Protein AF-X1M7H5-F1 (afdb_monomer)

Foldseek 3Di:
DVCVVVQCCCCPVVVDDDDDDQFQPRPHDPVRVVPDDVVSRVVSVVVVVVVVVVPDPAAEAEDEAVSLVVQVVCVVPDDHPYYDYHHHCPPVVVVVCVVVVVVVVCVVPDD

Mean predicted aligned error: 6.52 Å

pLDDT: mean 90.28, std 13.78, range [31.73, 98.38]

Sequence (111 aa):
ADLKPMAEFLHNEGGFTVRVPLLSGFGTTPEELKDIPISAWMEDLEVEYNFLKQKVKKIVVGGHSMGAIFSLYLGATKNLDAIFAISAPIGIQRFLRRVLSNIKNLKGYFP

Organism: NCBI:txid412755

Nearest PDB structures (foldseek):
  4kea-assembly4_D  TM=9.184E-01  e=1.851E-03  Bacillus sp. H-257
  4ke6-assembly5_E  TM=9.365E-01  e=2.961E-03  Bacillus sp. H-257
  4kea-assembly5_E  TM=9.170E-01  e=2.589E-03  Bacillus sp. H-257
  5gm2-assembly3_O  TM=2.785E-01  e=3.390E+00  Streptomyces blastmyceticus
  5gm2-assembly2_L  TM=3.001E-01  e=5.798E+00  Streptomyces blastmyceticus

Secondary structure (DSSP, 8-state):
-TTHHHHHHHHHTT------PPPTTTTS-HHHHHT--HHHHHHHHHHHHHHHHHH-S--EEEEETHHHHHHHHHHHHS--SEEEEES--TTHHHHHHHHHHHHHTTTTS--

Solvent-accessible surface area (backbone atoms only — not comparable to full-atom values): 6710 Å² tota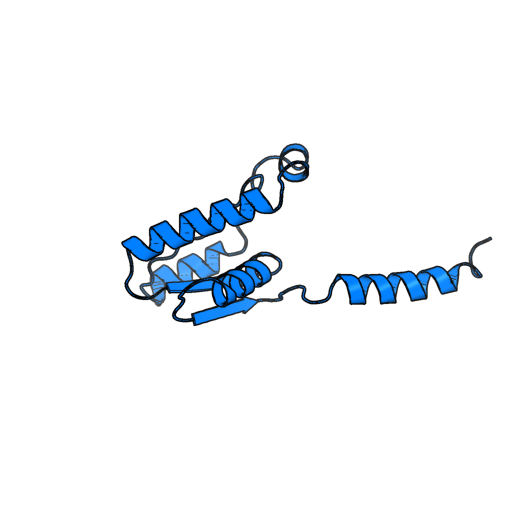l; per-residue (Å²): 116,93,60,48,68,60,46,51,46,40,31,72,78,64,70,44,91,73,85,82,84,79,46,75,42,59,94,69,48,73,73,59,32,69,73,52,55,70,67,55,44,54,48,50,52,49,54,52,51,57,54,46,63,76,75,46,96,70,48,72,40,60,28,55,33,71,43,9,49,51,21,53,50,45,60,76,74,47,97,56,76,47,70,46,64,40,74,48,74,75,62,51,68,60,53,50,50,52,53,52,52,58,53,61,70,48,70,85,76,66,138

Radius of gyration: 18.33 Å; Cα contacts (8 Å, |Δi|>4): 98; chains: 1; bounding box: 31×28×64 Å

Structure (mmCIF, N/CA/C/O backbone):
data_AF-X1M7H5-F1
#
_entry.id   AF-X1M7H5-F1
#
loop_
_atom_site.group_PDB
_atom_site.id
_atom_site.type_symbol
_atom_site.label_atom_id
_atom_site.label_alt_id
_atom_site.label_comp_id
_atom_site.label_asym_id
_atom_site.label_entity_id
_atom_site.label_seq_id
_atom_site.pdbx_PDB_ins_code
_atom_site.Cartn_x
_atom_site.Cartn_y
_atom_site.Cartn_z
_atom_site.occupancy
_atom_site.B_iso_or_eq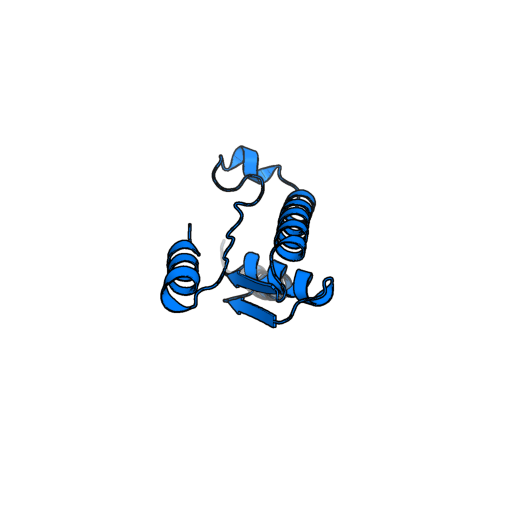uiv
_atom_site.auth_seq_id
_atom_site.auth_comp_id
_atom_site.auth_asym_id
_atom_site.auth_atom_id
_atom_site.pdbx_PDB_model_num
ATOM 1 N N . ALA A 1 1 ? 6.205 11.128 -3.620 1.00 63.78 1 ALA A N 1
ATOM 2 C CA . ALA A 1 1 ? 5.515 9.856 -3.913 1.00 63.78 1 ALA A CA 1
ATOM 3 C C . ALA A 1 1 ? 4.058 10.151 -4.251 1.00 63.78 1 ALA A C 1
ATOM 5 O O . ALA A 1 1 ? 3.496 11.045 -3.627 1.00 63.78 1 ALA A O 1
ATOM 6 N N . ASP A 1 2 ? 3.484 9.417 -5.206 1.00 84.31 2 ASP A N 1
ATOM 7 C CA . ASP A 1 2 ? 2.130 9.611 -5.765 1.00 84.31 2 ASP A CA 1
ATOM 8 C C . ASP A 1 2 ? 1.029 9.678 -4.687 1.00 84.31 2 ASP A C 1
ATOM 1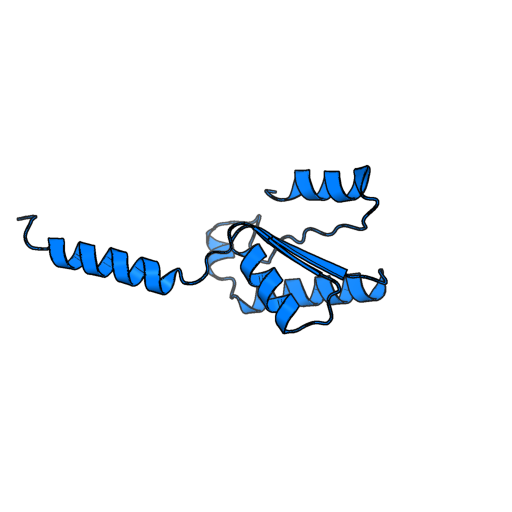0 O O . ASP A 1 2 ? 0.187 10.567 -4.682 1.00 84.31 2 ASP A O 1
ATOM 14 N N . LEU A 1 3 ? 1.113 8.814 -3.671 1.00 93.69 3 LEU A N 1
ATOM 15 C CA . LEU A 1 3 ? 0.095 8.714 -2.618 1.00 93.69 3 LEU A CA 1
ATOM 16 C C . LEU A 1 3 ? 0.321 9.652 -1.420 1.00 93.69 3 LEU A C 1
ATOM 18 O O . LEU A 1 3 ? -0.488 9.645 -0.494 1.00 93.69 3 LEU A O 1
ATOM 22 N N . LYS A 1 4 ? 1.399 10.452 -1.402 1.00 94.31 4 LYS A N 1
ATOM 23 C CA . LYS A 1 4 ? 1.745 11.295 -0.241 1.00 94.31 4 LYS A CA 1
ATOM 24 C C . LYS A 1 4 ? 0.625 12.288 0.127 1.00 94.31 4 LYS A C 1
ATOM 26 O O . LYS A 1 4 ? 0.238 12.279 1.292 1.00 94.31 4 LYS A O 1
ATOM 31 N N . PRO A 1 5 ? 0.044 13.062 -0.814 1.00 95.88 5 PRO A N 1
ATOM 32 C CA . PRO A 1 5 ? -1.023 14.006 -0.470 1.00 95.88 5 PRO A CA 1
ATOM 33 C C . PRO A 1 5 ? -2.262 13.317 0.116 1.00 95.88 5 PRO A C 1
ATOM 35 O O . PRO A 1 5 ? -2.847 13.796 1.081 1.00 95.88 5 PRO A O 1
ATOM 38 N N . MET A 1 6 ? -2.637 12.153 -0.426 1.00 95.44 6 MET A N 1
ATOM 39 C CA . MET A 1 6 ? -3.759 11.366 0.092 1.00 95.44 6 MET A CA 1
ATOM 40 C C . MET A 1 6 ? -3.466 10.831 1.499 1.00 95.44 6 MET A C 1
ATOM 42 O O . MET A 1 6 ? -4.339 10.864 2.361 1.00 95.44 6 MET A O 1
ATOM 46 N N . ALA A 1 7 ? -2.245 10.355 1.746 1.00 96.56 7 ALA A N 1
ATOM 47 C CA . ALA A 1 7 ? -1.842 9.856 3.055 1.00 96.56 7 ALA A CA 1
ATOM 48 C C . ALA A 1 7 ? -1.842 10.957 4.123 1.00 96.56 7 ALA A C 1
ATOM 50 O O . ALA A 1 7 ? -2.335 10.729 5.226 1.00 96.56 7 ALA A O 1
ATOM 51 N N . GLU A 1 8 ? -1.345 12.149 3.785 1.00 97.44 8 GLU A N 1
ATOM 52 C CA . GLU A 1 8 ? -1.378 13.320 4.667 1.00 97.44 8 GLU A CA 1
ATOM 53 C C . GLU A 1 8 ? -2.816 13.755 4.958 1.00 97.44 8 GLU A C 1
ATOM 55 O O . GLU A 1 8 ? -3.154 13.983 6.115 1.00 97.44 8 GLU A O 1
ATOM 60 N N . PHE A 1 9 ? -3.688 13.783 3.94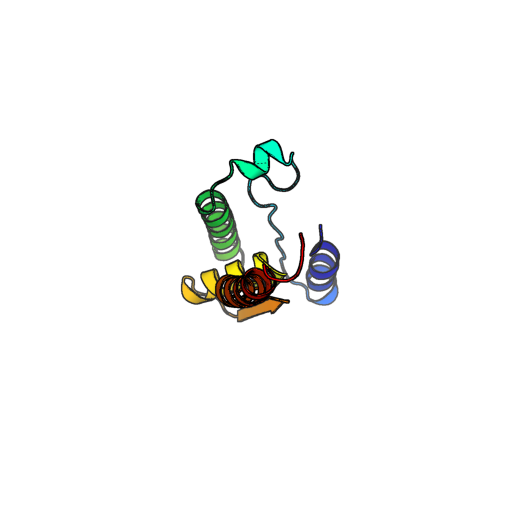6 1.00 97.56 9 PHE A N 1
ATOM 61 C CA . PHE A 1 9 ? -5.108 14.084 4.136 1.00 97.56 9 PHE A CA 1
ATOM 62 C C . PHE A 1 9 ? -5.798 13.071 5.063 1.00 97.56 9 PHE A C 1
ATOM 64 O O . PHE A 1 9 ? -6.463 13.458 6.021 1.00 97.56 9 PHE A O 1
ATOM 71 N N . LEU A 1 10 ? -5.610 11.768 4.826 1.00 96.94 10 LEU A N 1
ATOM 72 C CA . LEU A 1 10 ? -6.186 10.716 5.671 1.00 96.94 10 LEU A CA 1
ATOM 73 C C . LEU A 1 10 ? -5.672 10.800 7.114 1.00 96.94 10 LEU A C 1
ATOM 75 O O . LEU A 1 10 ? -6.431 10.573 8.054 1.00 96.94 10 LEU A O 1
ATOM 79 N N . HIS A 1 11 ? -4.399 11.135 7.303 1.00 97.62 11 HIS A N 1
ATOM 80 C CA . HIS A 1 11 ? -3.848 11.316 8.637 1.00 97.62 11 HIS A CA 1
ATOM 81 C C . HIS A 1 11 ? -4.430 12.552 9.335 1.00 97.62 11 HIS A C 1
ATOM 83 O O . HIS A 1 11 ? -4.969 12.428 10.434 1.00 97.62 11 HIS A O 1
ATOM 89 N N . ASN A 1 12 ? -4.355 13.717 8.689 1.00 98.25 12 ASN A N 1
ATOM 90 C CA . ASN A 1 12 ? -4.689 15.005 9.295 1.00 98.25 12 ASN A CA 1
ATOM 91 C C . ASN A 1 12 ? -6.199 15.183 9.494 1.00 98.25 12 ASN A C 1
ATOM 93 O O . ASN A 1 12 ? -6.633 15.555 10.579 1.00 98.25 12 ASN A O 1
ATOM 97 N N . GLU A 1 13 ? -6.997 14.881 8.469 1.00 97.88 13 GLU A N 1
ATOM 98 C CA . GLU A 1 13 ? -8.450 15.100 8.489 1.00 97.88 13 GLU A CA 1
ATOM 99 C C . GLU A 1 13 ? -9.208 13.868 8.995 1.00 97.88 13 GLU A C 1
ATOM 101 O O . GLU A 1 13 ? -10.256 13.978 9.627 1.00 97.88 13 GLU A O 1
ATOM 106 N N . GLY A 1 14 ? -8.684 12.673 8.708 1.00 94.69 14 GLY A N 1
ATOM 107 C CA . GLY A 1 14 ? -9.325 11.406 9.064 1.00 94.69 14 GLY A CA 1
ATOM 108 C C . GLY A 1 14 ? -8.863 10.807 10.393 1.00 94.69 14 GLY A C 1
ATOM 109 O O . GLY A 1 14 ? -9.480 9.855 10.872 1.00 94.69 14 GLY A O 1
ATOM 110 N N . GLY A 1 15 ? -7.777 11.314 10.987 1.00 96.81 15 GLY A N 1
ATOM 111 C CA . GLY A 1 15 ? -7.202 10.773 12.223 1.00 96.81 15 GLY A CA 1
ATOM 112 C C . GLY A 1 15 ? -6.652 9.349 12.081 1.00 96.81 15 GLY A C 1
ATOM 113 O O . GLY A 1 15 ? -6.484 8.641 13.077 1.00 96.81 15 GLY A O 1
ATOM 114 N N . PHE A 1 16 ? -6.394 8.888 10.852 1.00 97.00 16 PHE A N 1
ATOM 115 C CA . PHE A 1 16 ? -5.909 7.534 10.605 1.00 97.00 16 PHE A CA 1
ATOM 116 C C . PHE A 1 16 ? -4.411 7.403 10.917 1.00 97.00 16 PHE A C 1
ATOM 118 O O . PHE A 1 16 ? -3.606 8.300 10.657 1.00 97.00 16 PHE A O 1
ATOM 125 N N . THR A 1 17 ? -4.006 6.229 11.409 1.00 97.19 17 THR A N 1
ATOM 126 C CA . THR A 1 17 ? -2.604 5.798 11.311 1.00 97.19 17 THR A CA 1
ATOM 127 C C . THR A 1 17 ? -2.370 5.315 9.885 1.00 97.19 17 THR A C 1
ATOM 129 O O . THR A 1 17 ? -2.967 4.322 9.473 1.00 97.19 17 THR A O 1
ATOM 132 N N . VAL A 1 18 ? -1.527 6.018 9.128 1.00 96.75 18 VAL A N 1
ATOM 133 C CA . VAL A 1 18 ? -1.308 5.750 7.700 1.00 96.75 18 VAL A CA 1
ATOM 134 C C . VAL A 1 18 ? 0.126 5.294 7.462 1.00 96.75 18 VAL A C 1
ATOM 136 O O . VAL A 1 18 ? 1.070 5.862 8.011 1.00 96.75 18 VAL A O 1
ATOM 139 N N . ARG A 1 19 ? 0.295 4.274 6.617 1.00 96.19 19 ARG A N 1
ATOM 140 C CA . ARG A 1 19 ? 1.598 3.837 6.106 1.00 96.19 19 ARG A CA 1
ATOM 141 C C . ARG A 1 19 ? 1.555 3.767 4.587 1.00 96.19 19 ARG A C 1
ATOM 143 O O . ARG A 1 19 ? 0.591 3.269 4.015 1.00 96.19 19 ARG A O 1
ATOM 150 N N . VAL A 1 20 ? 2.605 4.285 3.955 1.00 95.69 20 VAL A N 1
ATOM 151 C CA . VAL A 1 20 ? 2.819 4.229 2.505 1.00 95.69 20 VAL A CA 1
ATOM 152 C C . VAL A 1 20 ? 4.216 3.653 2.283 1.00 95.69 20 VAL A C 1
ATOM 154 O O . VAL A 1 20 ? 5.182 4.420 2.270 1.00 95.69 20 VAL A O 1
ATOM 157 N N . PRO A 1 21 ? 4.356 2.320 2.200 1.00 93.81 21 PRO A N 1
ATOM 158 C CA . PRO A 1 21 ? 5.663 1.705 2.033 1.00 93.81 21 PRO A CA 1
ATOM 159 C C . PRO A 1 21 ? 6.248 2.020 0.657 1.00 93.81 21 PRO A C 1
ATOM 161 O O . PRO A 1 21 ? 5.532 2.088 -0.346 1.00 93.81 21 PRO A O 1
ATOM 164 N N . LEU A 1 22 ? 7.567 2.194 0.619 1.00 93.75 22 LEU A N 1
ATOM 165 C CA . LEU A 1 22 ? 8.330 2.186 -0.619 1.00 93.75 22 LEU A CA 1
ATOM 166 C C . LEU A 1 22 ? 8.722 0.735 -0.896 1.00 93.75 22 LEU A C 1
ATOM 168 O O . LEU A 1 22 ? 9.412 0.127 -0.086 1.00 93.75 22 LEU A O 1
ATOM 172 N N . LEU A 1 23 ? 8.230 0.180 -2.000 1.00 95.94 23 LEU A N 1
ATOM 173 C CA . LEU A 1 23 ? 8.513 -1.204 -2.373 1.00 95.94 23 LEU A CA 1
ATOM 174 C C . LEU A 1 23 ? 9.978 -1.372 -2.793 1.00 95.94 23 LEU A C 1
ATOM 176 O O . LEU A 1 23 ? 10.595 -0.437 -3.306 1.00 95.94 23 LEU A O 1
ATOM 180 N N . SER A 1 24 ? 10.505 -2.580 -2.635 1.00 97.38 24 SER A N 1
ATOM 181 C CA . SER A 1 24 ? 11.865 -2.960 -3.013 1.00 97.38 24 SER A CA 1
ATOM 182 C C . SER A 1 24 ? 12.219 -2.502 -4.436 1.00 97.38 24 SER A C 1
ATOM 184 O O . SER A 1 24 ? 11.462 -2.721 -5.385 1.00 97.38 24 SER A O 1
ATOM 186 N N . GLY A 1 25 ? 13.366 -1.830 -4.573 1.00 96.50 25 GLY A N 1
ATOM 187 C CA . GLY A 1 25 ? 13.867 -1.237 -5.822 1.00 96.50 25 GLY A CA 1
ATOM 188 C C . GLY A 1 25 ? 13.193 0.069 -6.258 1.00 96.50 25 GLY A C 1
ATOM 189 O O . GLY A 1 25 ? 13.712 0.768 -7.126 1.00 96.50 25 GLY A O 1
ATOM 190 N N . PHE A 1 26 ? 12.053 0.459 -5.681 1.00 94.38 26 PHE A N 1
ATOM 191 C CA . PHE A 1 26 ? 11.500 1.786 -5.947 1.00 94.38 26 PHE A CA 1
ATOM 192 C C . PHE A 1 26 ? 12.306 2.852 -5.205 1.00 94.38 26 PHE A C 1
ATOM 194 O O . PHE A 1 26 ? 12.730 2.663 -4.071 1.00 94.38 26 PHE A O 1
ATOM 201 N N . GLY A 1 27 ? 12.486 4.010 -5.844 1.00 93.06 27 GLY A N 1
ATOM 202 C CA . GLY A 1 27 ? 13.280 5.105 -5.282 1.00 93.06 27 GLY A CA 1
ATOM 203 C C . GLY A 1 27 ? 14.793 4.889 -5.349 1.00 93.06 27 GLY A C 1
ATOM 204 O O . GLY A 1 27 ? 15.521 5.687 -4.763 1.00 93.06 27 GLY A O 1
ATOM 205 N N . THR A 1 28 ? 15.253 3.858 -6.065 1.00 94.81 28 THR A N 1
ATOM 206 C CA . THR A 1 28 ? 16.671 3.637 -6.363 1.00 94.81 28 THR A CA 1
ATOM 207 C C . THR A 1 28 ? 16.979 3.936 -7.841 1.00 94.81 28 THR A C 1
ATOM 209 O O . THR A 1 28 ? 16.669 5.038 -8.301 1.00 94.81 28 THR A O 1
ATOM 212 N N . THR A 1 29 ? 17.569 3.009 -8.603 1.00 96.38 29 THR A N 1
ATOM 213 C CA . THR A 1 29 ? 17.870 3.143 -10.039 1.00 96.38 29 THR A CA 1
ATOM 214 C C . THR A 1 29 ? 17.013 2.191 -10.888 1.00 96.38 29 THR A C 1
ATOM 216 O O . THR A 1 29 ? 16.555 1.159 -10.390 1.00 96.38 29 THR A O 1
ATOM 219 N N . PRO A 1 30 ? 16.771 2.493 -12.180 1.00 96.19 30 PRO A N 1
ATOM 220 C CA . PRO A 1 30 ? 16.076 1.572 -13.082 1.00 96.19 30 PRO A CA 1
ATOM 221 C C . PRO A 1 30 ? 16.746 0.197 -13.190 1.00 96.19 30 PRO A C 1
ATOM 223 O O . PRO A 1 30 ? 16.051 -0.810 -13.323 1.00 96.19 30 PRO A O 1
ATOM 226 N N . GLU A 1 31 ? 18.076 0.155 -13.136 1.00 96.44 31 GLU A N 1
ATOM 227 C CA . GLU A 1 31 ? 18.874 -1.068 -13.199 1.00 96.44 31 GLU A CA 1
ATOM 228 C C . GLU A 1 31 ? 18.625 -1.951 -11.977 1.00 96.44 31 GLU A C 1
ATOM 230 O O . GLU A 1 31 ? 18.376 -3.142 -12.135 1.00 96.44 31 GLU A O 1
ATOM 235 N N . GLU A 1 32 ? 18.606 -1.366 -10.778 1.00 95.06 32 GLU A N 1
ATOM 236 C CA . GLU A 1 32 ? 18.282 -2.102 -9.555 1.00 95.06 32 GLU A CA 1
ATOM 237 C C . GLU A 1 32 ? 16.830 -2.581 -9.552 1.00 95.06 32 GLU A C 1
ATOM 239 O O . GLU A 1 32 ? 16.569 -3.743 -9.251 1.00 95.06 32 GLU A O 1
ATOM 244 N N . LEU A 1 33 ? 15.882 -1.718 -9.937 1.00 96.56 33 LEU A N 1
ATOM 245 C CA . LEU A 1 33 ? 14.460 -2.064 -9.979 1.00 96.56 33 LEU A CA 1
ATOM 246 C C . LEU A 1 33 ? 14.168 -3.221 -10.944 1.00 96.56 33 LEU A C 1
ATOM 248 O O . LEU A 1 33 ? 13.304 -4.052 -10.665 1.00 96.56 33 LEU A O 1
ATOM 252 N N . LYS A 1 34 ? 14.865 -3.270 -12.084 1.00 95.81 34 LYS A N 1
ATOM 253 C CA . LYS A 1 34 ? 14.667 -4.278 -13.134 1.00 95.81 34 LYS A CA 1
ATOM 254 C C . LYS A 1 34 ? 14.862 -5.705 -12.622 1.00 95.81 34 LYS A C 1
ATOM 256 O O . LYS A 1 34 ? 14.152 -6.603 -13.076 1.00 95.81 34 LYS A O 1
ATOM 261 N N . ASP A 1 35 ? 15.805 -5.897 -11.708 1.00 95.44 35 ASP A N 1
ATOM 262 C CA . ASP A 1 35 ? 16.174 -7.216 -11.200 1.00 95.44 35 ASP A CA 1
ATOM 263 C C . ASP A 1 35 ? 15.375 -7.609 -9.941 1.00 95.44 35 ASP A C 1
ATOM 265 O O . ASP A 1 35 ? 15.527 -8.724 -9.437 1.00 95.44 35 ASP A O 1
ATOM 269 N N . ILE A 1 36 ? 14.474 -6.742 -9.453 1.00 97.50 36 ILE A N 1
ATOM 270 C CA . ILE A 1 36 ? 13.604 -7.056 -8.314 1.00 97.50 36 ILE A CA 1
ATOM 271 C C . ILE A 1 36 ? 12.463 -7.991 -8.744 1.00 97.50 36 ILE A C 1
ATOM 273 O O . ILE A 1 36 ? 11.627 -7.625 -9.578 1.00 97.50 36 ILE A O 1
ATOM 277 N N . PRO A 1 37 ? 12.356 -9.195 -8.151 1.00 96.50 37 PRO A N 1
ATOM 278 C CA . PRO A 1 37 ? 11.246 -10.090 -8.428 1.00 96.50 37 PRO A CA 1
ATOM 279 C C . PRO A 1 37 ? 9.973 -9.617 -7.721 1.00 96.50 37 PRO A C 1
ATOM 281 O O . PRO A 1 37 ? 10.012 -9.064 -6.623 1.00 96.50 37 PRO A O 1
ATOM 284 N N . ILE A 1 38 ? 8.812 -9.957 -8.289 1.00 94.25 38 ILE A N 1
ATOM 285 C CA . ILE A 1 38 ? 7.501 -9.660 -7.684 1.00 94.25 38 ILE A CA 1
ATOM 286 C C . ILE A 1 38 ? 7.409 -10.188 -6.245 1.00 94.25 38 ILE A C 1
ATOM 288 O O . ILE A 1 38 ? 6.799 -9.538 -5.404 1.00 94.25 38 ILE A O 1
ATOM 292 N N . SER A 1 39 ? 8.028 -11.336 -5.938 1.00 96.50 39 SER A N 1
ATOM 293 C CA . SER A 1 39 ? 8.025 -11.918 -4.589 1.00 96.50 39 SER A CA 1
ATOM 294 C C . SER A 1 39 ? 8.596 -10.983 -3.522 1.00 96.50 39 SER A C 1
ATOM 296 O O . SER A 1 39 ? 8.093 -11.007 -2.406 1.00 96.50 39 SER A O 1
ATOM 298 N N . ALA A 1 40 ? 9.572 -10.134 -3.865 1.00 97.81 40 ALA A N 1
ATOM 299 C CA . ALA A 1 40 ? 10.108 -9.139 -2.938 1.00 97.81 40 ALA A CA 1
ATOM 300 C C . ALA A 1 40 ? 9.038 -8.098 -2.571 1.00 97.81 40 ALA A C 1
ATOM 302 O O . ALA A 1 40 ? 8.825 -7.811 -1.401 1.00 97.81 40 ALA A O 1
ATOM 303 N N . TRP A 1 41 ? 8.266 -7.622 -3.553 1.00 97.12 41 TRP A N 1
ATOM 304 C CA . TRP A 1 41 ? 7.142 -6.720 -3.283 1.00 97.12 41 TRP A CA 1
ATOM 305 C C . TRP A 1 41 ? 6.042 -7.395 -2.462 1.00 97.12 41 TRP A C 1
ATOM 307 O O . TRP A 1 41 ? 5.419 -6.749 -1.628 1.00 97.12 41 TRP A O 1
ATOM 317 N N . MET A 1 42 ? 5.798 -8.694 -2.662 1.00 96.31 42 MET A N 1
ATOM 318 C CA . MET A 1 42 ? 4.839 -9.437 -1.835 1.00 96.31 42 MET A CA 1
ATOM 319 C C . MET A 1 42 ? 5.311 -9.552 -0.380 1.00 96.31 42 MET A C 1
ATOM 321 O O . MET A 1 42 ? 4.484 -9.489 0.529 1.00 96.31 42 MET A O 1
ATOM 325 N N . GLU A 1 43 ? 6.617 -9.694 -0.156 1.00 97.75 43 GLU A N 1
ATOM 326 C CA . GLU A 1 43 ? 7.223 -9.706 1.177 1.00 97.75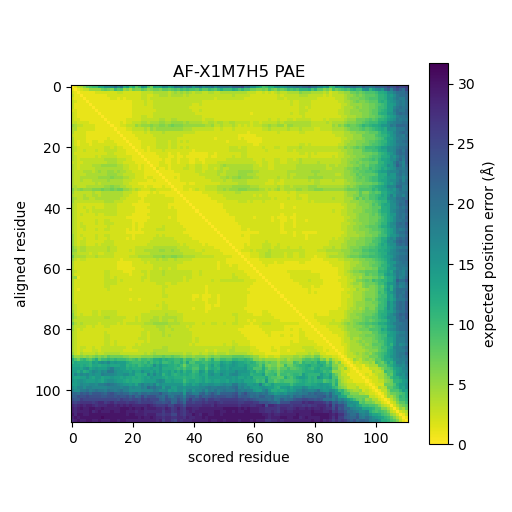 43 GLU A CA 1
ATOM 327 C C . GLU A 1 43 ? 7.135 -8.330 1.852 1.00 97.75 43 GLU A C 1
ATOM 329 O O . GLU A 1 43 ? 6.704 -8.252 3.004 1.00 97.75 43 GLU A O 1
ATOM 334 N N . ASP A 1 44 ? 7.406 -7.243 1.122 1.00 97.69 44 ASP A N 1
ATOM 335 C CA . ASP A 1 44 ? 7.228 -5.871 1.622 1.00 97.69 44 ASP A CA 1
ATOM 336 C C . ASP A 1 44 ? 5.790 -5.636 2.122 1.00 97.69 44 ASP A C 1
ATOM 338 O O . ASP A 1 44 ? 5.563 -5.097 3.208 1.00 97.69 44 ASP A O 1
ATOM 342 N N . LEU A 1 45 ? 4.796 -6.089 1.350 1.00 96.94 45 LEU A N 1
ATOM 343 C CA . LEU A 1 45 ? 3.382 -6.002 1.724 1.00 96.94 45 LEU A CA 1
ATOM 344 C C . LEU A 1 45 ? 3.056 -6.829 2.976 1.00 96.94 45 LEU A C 1
ATOM 346 O O . LEU A 1 45 ? 2.249 -6.399 3.805 1.00 96.94 45 LEU A O 1
ATOM 350 N N . GLU A 1 46 ? 3.669 -8.004 3.126 1.00 97.00 46 GLU A N 1
ATOM 351 C CA . GLU A 1 46 ? 3.477 -8.876 4.287 1.00 97.00 46 GLU A CA 1
ATOM 352 C C . GLU A 1 46 ? 4.033 -8.246 5.567 1.00 97.00 46 GLU A C 1
ATOM 354 O O . GLU A 1 46 ? 3.367 -8.260 6.609 1.00 97.00 46 GLU A O 1
ATOM 359 N N . VAL A 1 47 ? 5.232 -7.666 5.490 1.00 97.69 47 VAL A N 1
ATOM 360 C CA . VAL A 1 47 ? 5.870 -6.945 6.600 1.00 97.69 47 VAL A CA 1
ATOM 361 C C . VAL A 1 47 ? 4.971 -5.802 7.070 1.00 97.69 47 VAL A C 1
ATOM 363 O O . VAL A 1 47 ? 4.691 -5.674 8.265 1.00 97.69 47 VAL A O 1
ATOM 366 N N . GLU A 1 48 ? 4.451 -5.014 6.134 1.00 96.50 48 GLU A N 1
ATOM 367 C CA . GLU A 1 48 ? 3.610 -3.852 6.422 1.00 96.50 48 GLU A CA 1
ATOM 368 C C . GLU A 1 48 ? 2.241 -4.235 6.997 1.00 96.50 48 GLU A C 1
ATOM 370 O O . GLU A 1 48 ? 1.778 -3.632 7.974 1.00 96.50 48 GLU A O 1
ATOM 375 N N . TYR A 1 49 ? 1.616 -5.290 6.465 1.00 97.19 49 TYR A N 1
ATOM 376 C CA . TYR A 1 49 ? 0.380 -5.836 7.022 1.00 97.19 49 TYR A CA 1
ATOM 377 C C . TYR A 1 49 ? 0.577 -6.320 8.463 1.00 97.19 49 TYR A C 1
ATOM 379 O O . TYR A 1 49 ? -0.192 -5.952 9.356 1.00 97.19 49 TYR A O 1
ATOM 387 N N . ASN A 1 50 ? 1.619 -7.118 8.710 1.00 97.12 50 ASN A N 1
ATOM 388 C CA . ASN A 1 50 ? 1.893 -7.661 10.038 1.00 97.12 50 ASN A CA 1
ATOM 389 C C . ASN A 1 50 ? 2.250 -6.563 11.042 1.00 97.12 50 ASN A C 1
ATOM 391 O O . ASN A 1 50 ? 1.829 -6.643 12.199 1.00 97.12 50 ASN A O 1
ATOM 395 N N . PHE A 1 51 ? 2.944 -5.512 10.601 1.00 96.56 51 PHE A N 1
ATOM 396 C CA . PHE A 1 51 ? 3.188 -4.332 11.419 1.00 96.56 51 PHE A CA 1
ATOM 397 C C . PHE A 1 51 ? 1.873 -3.656 11.830 1.00 96.56 51 PHE A C 1
ATOM 399 O O . PHE A 1 51 ? 1.630 -3.464 13.023 1.00 96.56 51 PHE A O 1
ATOM 406 N N . LEU A 1 52 ? 0.992 -3.330 10.877 1.00 96.19 52 LEU A N 1
ATOM 407 C CA . LEU A 1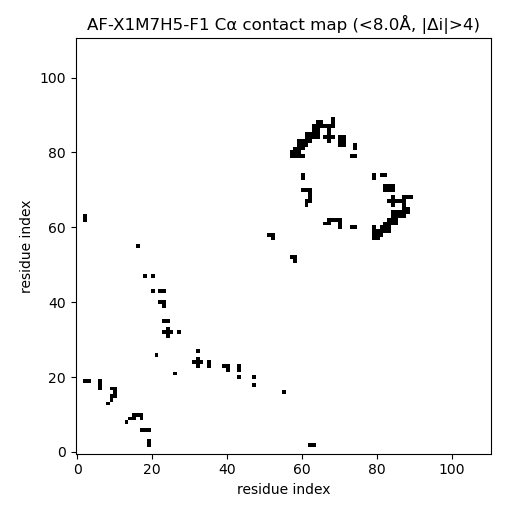 52 ? -0.279 -2.661 11.180 1.00 96.19 52 LEU A CA 1
ATOM 408 C C . LEU A 1 52 ? -1.195 -3.526 12.048 1.00 96.19 52 LEU A C 1
ATOM 410 O O . LEU A 1 52 ? -1.792 -3.017 12.996 1.00 96.19 52 LEU A O 1
ATOM 414 N N . LYS A 1 53 ? -1.240 -4.837 11.806 1.00 96.56 53 LYS A N 1
ATOM 415 C CA . LYS A 1 53 ? -2.030 -5.789 12.599 1.00 96.56 53 LYS A C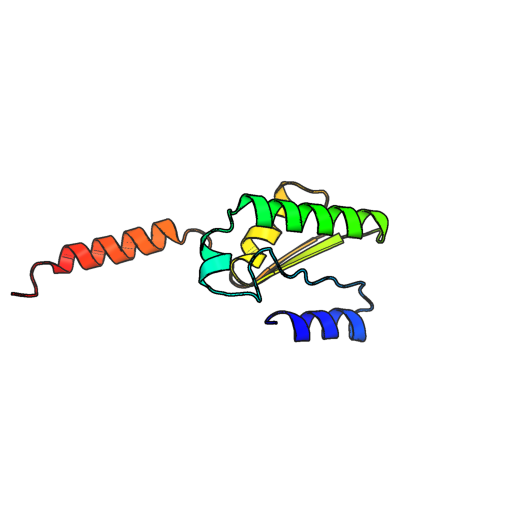A 1
ATOM 416 C C . LYS A 1 53 ? -1.682 -5.787 14.087 1.00 96.56 53 LYS A C 1
ATOM 418 O O . LYS A 1 53 ? -2.545 -6.072 14.911 1.00 96.56 53 LYS A O 1
ATOM 423 N N . GLN A 1 54 ? -0.448 -5.439 14.443 1.00 97.06 54 GLN A N 1
ATOM 424 C CA . GLN A 1 54 ? -0.023 -5.313 15.840 1.00 97.06 54 GLN A CA 1
ATOM 425 C C . GLN A 1 54 ? -0.331 -3.937 16.451 1.00 97.06 54 GLN A C 1
ATOM 427 O O . GLN A 1 54 ? -0.223 -3.769 17.665 1.00 97.06 54 GLN A O 1
ATOM 432 N N . LYS A 1 55 ? -0.671 -2.935 15.633 1.00 96.19 55 LYS A N 1
ATOM 433 C CA . LYS A 1 55 ? -0.815 -1.531 16.053 1.00 96.19 55 LYS A CA 1
ATOM 434 C C . LYS A 1 55 ? -2.255 -1.034 16.036 1.00 96.19 55 LYS A C 1
ATOM 436 O O . LYS A 1 55 ? -2.588 -0.153 16.825 1.00 96.19 55 LYS A O 1
ATOM 441 N N . VAL A 1 56 ? -3.100 -1.567 15.156 1.00 97.12 56 VAL A N 1
ATOM 442 C CA . VAL A 1 56 ? -4.468 -1.076 14.953 1.00 97.12 56 VAL A CA 1
ATOM 443 C C . VAL A 1 56 ? -5.496 -2.202 15.000 1.00 97.12 56 VAL A C 1
ATOM 445 O O . VAL A 1 56 ? -5.201 -3.356 14.711 1.00 97.12 56 VAL A O 1
ATOM 448 N N . LYS A 1 57 ? -6.732 -1.850 15.373 1.00 96.50 57 LYS A N 1
ATOM 449 C CA . LYS A 1 57 ? -7.862 -2.793 15.447 1.00 96.50 57 LYS A CA 1
ATOM 450 C C . LYS A 1 57 ? -8.525 -3.045 14.098 1.00 96.50 57 LYS A C 1
ATOM 452 O O . LYS A 1 57 ? -9.124 -4.097 13.922 1.00 96.50 57 LYS A O 1
ATOM 457 N N . LYS A 1 58 ? -8.467 -2.052 13.207 1.00 97.75 58 LYS A N 1
ATOM 458 C CA . LYS A 1 58 ? -9.064 -2.098 11.876 1.00 97.75 58 LYS A CA 1
ATOM 459 C C . LYS A 1 58 ? -8.020 -1.757 10.829 1.00 97.75 58 LYS A C 1
ATOM 461 O O . LYS A 1 58 ? -7.277 -0.793 11.020 1.00 97.75 58 LYS A O 1
ATOM 466 N N . ILE A 1 59 ? -7.981 -2.518 9.744 1.00 98.12 59 ILE A N 1
ATOM 467 C CA . ILE A 1 59 ? -7.027 -2.341 8.651 1.00 98.12 59 ILE A CA 1
ATOM 468 C C . ILE A 1 59 ? -7.792 -2.132 7.350 1.00 98.12 59 ILE A C 1
ATOM 470 O O . ILE A 1 59 ? -8.569 -2.984 6.921 1.00 98.12 59 ILE A O 1
ATOM 474 N N . VAL A 1 60 ? -7.513 -1.004 6.702 1.00 98.06 60 VAL A N 1
ATOM 475 C CA . VAL A 1 60 ? -7.959 -0.700 5.343 1.00 98.06 60 VAL A CA 1
ATOM 476 C C . VAL A 1 60 ? -6.731 -0.630 4.451 1.00 98.06 60 VAL A C 1
ATOM 478 O O . VAL A 1 60 ? -5.756 0.032 4.804 1.00 98.06 60 VAL A O 1
ATOM 481 N N . VAL A 1 61 ? -6.773 -1.299 3.301 1.00 97.94 61 VAL A N 1
ATOM 482 C CA . VAL A 1 61 ? -5.677 -1.275 2.321 1.00 97.94 61 VAL A CA 1
ATOM 483 C C . VAL A 1 61 ? -6.180 -0.700 1.009 1.00 97.94 61 VAL A C 1
ATOM 485 O O . VAL A 1 61 ? -7.222 -1.104 0.497 1.00 97.94 61 VAL A O 1
ATOM 488 N N . GLY A 1 62 ? -5.424 0.222 0.428 1.00 97.06 62 GLY A N 1
ATOM 489 C CA . GLY A 1 62 ? -5.715 0.688 -0.914 1.00 97.06 62 GLY A CA 1
ATOM 490 C C . GLY A 1 62 ? -4.513 1.277 -1.621 1.00 97.06 62 GLY A C 1
ATOM 491 O O . GLY A 1 62 ? -3.483 1.571 -1.014 1.00 97.06 62 GLY A O 1
ATOM 492 N N . GLY A 1 63 ? -4.650 1.432 -2.933 1.00 96.25 63 GLY A N 1
ATOM 493 C CA . GLY A 1 63 ? -3.551 1.869 -3.776 1.00 96.25 63 GLY A CA 1
ATOM 494 C C . GLY A 1 63 ? -3.983 2.258 -5.181 1.00 96.25 63 GLY A C 1
ATOM 495 O O . GLY A 1 63 ? -5.123 2.031 -5.594 1.00 96.25 63 GLY A O 1
ATOM 496 N N . HIS A 1 64 ? -3.035 2.847 -5.906 1.00 96.19 64 HIS A N 1
ATOM 497 C CA . HIS A 1 64 ? -3.180 3.291 -7.288 1.00 96.19 64 HIS A CA 1
ATOM 498 C C . HIS A 1 64 ? -2.418 2.369 -8.249 1.00 96.19 64 HIS A C 1
ATOM 500 O O . HIS A 1 64 ? -1.322 1.903 -7.930 1.00 96.19 64 HIS A O 1
ATOM 506 N N . SER A 1 65 ? -2.985 2.108 -9.431 1.00 94.69 65 SER A N 1
ATOM 507 C CA . SER A 1 65 ? -2.360 1.329 -10.507 1.00 94.69 65 SER A CA 1
ATOM 508 C C . SER A 1 65 ? -1.905 -0.057 -10.021 1.00 94.69 65 SER A C 1
ATOM 510 O O . SER A 1 65 ? -2.732 -0.855 -9.576 1.00 94.69 65 SER A O 1
ATOM 512 N N . MET A 1 66 ? -0.606 -0.364 -10.044 1.00 94.38 66 MET A N 1
ATOM 513 C CA . MET A 1 66 ? -0.061 -1.609 -9.494 1.00 94.38 66 MET A CA 1
ATOM 514 C C . MET A 1 66 ? -0.394 -1.784 -8.001 1.00 94.38 66 MET A C 1
ATOM 516 O O . MET A 1 66 ? -0.769 -2.876 -7.580 1.00 94.38 66 MET A O 1
ATOM 520 N N . GLY A 1 67 ? -0.368 -0.704 -7.213 1.00 95.56 67 GLY A N 1
ATOM 521 C CA . GLY A 1 67 ? -0.766 -0.737 -5.803 1.00 95.56 67 GLY A CA 1
ATOM 522 C C . GLY A 1 67 ? -2.238 -1.114 -5.600 1.00 95.56 67 GLY A C 1
ATOM 523 O O . GLY A 1 67 ? -2.589 -1.724 -4.592 1.00 95.56 67 GLY A O 1
ATOM 524 N N . ALA A 1 68 ? -3.106 -0.826 -6.575 1.00 96.88 68 ALA A N 1
ATOM 525 C CA . ALA A 1 68 ? -4.503 -1.252 -6.541 1.00 96.88 68 ALA A CA 1
ATOM 526 C C . ALA A 1 68 ? -4.637 -2.776 -6.727 1.00 96.88 68 ALA A C 1
ATOM 528 O O . ALA A 1 68 ? -5.441 -3.411 -6.049 1.00 96.88 68 ALA A O 1
ATOM 529 N N . ILE A 1 69 ? -3.809 -3.380 -7.591 1.00 96.50 69 ILE A N 1
ATOM 530 C CA . ILE A 1 69 ? -3.733 -4.844 -7.750 1.00 96.50 69 ILE A CA 1
ATOM 531 C C . ILE A 1 69 ? -3.257 -5.501 -6.452 1.00 96.50 69 ILE A C 1
ATOM 533 O O . ILE A 1 69 ? -3.854 -6.481 -6.014 1.00 96.50 69 ILE A O 1
ATOM 537 N N . PHE A 1 70 ? -2.242 -4.937 -5.797 1.00 97.06 70 PHE A N 1
ATOM 538 C CA . PHE A 1 70 ? -1.778 -5.430 -4.498 1.00 97.06 70 PHE A CA 1
ATOM 539 C C . PHE A 1 70 ? -2.830 -5.301 -3.397 1.00 97.06 70 PHE A C 1
ATOM 541 O O . PHE A 1 70 ? -2.990 -6.214 -2.591 1.00 97.06 70 PHE A O 1
ATOM 548 N N . SER A 1 71 ? -3.605 -4.218 -3.403 1.00 97.31 71 SER A N 1
ATOM 549 C CA . SER A 1 71 ? -4.711 -4.033 -2.457 1.00 97.31 71 SER A CA 1
ATOM 550 C C . SER A 1 71 ? -5.797 -5.096 -2.641 1.00 97.31 71 SER A C 1
ATOM 552 O O . SER A 1 71 ? -6.266 -5.678 -1.665 1.00 97.31 71 SER A O 1
ATOM 554 N N . LEU A 1 72 ? -6.147 -5.409 -3.894 1.00 97.25 72 LEU A N 1
ATOM 555 C CA . LEU A 1 72 ? -7.073 -6.496 -4.227 1.00 97.25 72 LEU A CA 1
ATOM 556 C C . LEU A 1 72 ? -6.519 -7.864 -3.804 1.00 97.25 72 LEU A C 1
ATOM 558 O O . LEU A 1 72 ? -7.251 -8.669 -3.232 1.00 97.25 72 LEU A O 1
ATOM 562 N N . TYR A 1 73 ? -5.229 -8.119 -4.042 1.00 96.44 73 TYR A N 1
ATOM 563 C CA . TYR A 1 73 ? -4.568 -9.352 -3.613 1.00 96.44 73 TYR A CA 1
ATOM 564 C C . TYR A 1 73 ? -4.599 -9.522 -2.088 1.00 96.44 73 TYR A C 1
ATOM 566 O O . TYR A 1 73 ? -4.967 -10.589 -1.593 1.00 96.44 73 TYR A O 1
ATOM 574 N N . LEU A 1 74 ? -4.256 -8.478 -1.328 1.00 97.38 74 LEU A N 1
ATOM 575 C CA . LEU A 1 74 ? -4.305 -8.522 0.134 1.00 97.38 74 LEU A CA 1
ATOM 576 C C . LEU A 1 74 ? -5.741 -8.697 0.637 1.00 97.38 74 LEU A C 1
ATOM 578 O O . LEU A 1 74 ? -5.963 -9.503 1.533 1.00 97.38 74 LEU A O 1
ATOM 582 N N . GLY A 1 75 ? -6.725 -8.040 0.018 1.00 97.31 75 GLY A N 1
ATOM 583 C CA . GLY A 1 75 ? -8.143 -8.251 0.334 1.00 97.31 75 GLY A CA 1
ATOM 584 C C . GLY A 1 75 ? -8.629 -9.680 0.097 1.00 97.31 75 GLY A C 1
ATOM 585 O O . GLY A 1 75 ? -9.525 -10.141 0.796 1.00 97.31 75 GLY A O 1
ATOM 586 N N . ALA A 1 76 ? -8.023 -10.403 -0.846 1.00 97.06 76 ALA A N 1
ATOM 587 C CA . ALA A 1 76 ? -8.342 -11.805 -1.103 1.00 97.06 76 ALA A CA 1
ATOM 588 C C . ALA A 1 76 ? -7.609 -12.787 -0.170 1.00 97.06 76 ALA A C 1
ATOM 590 O O . ALA A 1 76 ? -8.026 -13.937 -0.051 1.00 97.06 76 ALA A O 1
ATOM 591 N N . THR A 1 77 ? -6.505 -12.372 0.459 1.00 97.06 77 THR A N 1
ATOM 592 C CA . THR A 1 77 ? -5.588 -13.280 1.176 1.00 97.06 77 THR A CA 1
ATOM 593 C C . THR A 1 77 ? -5.433 -12.976 2.664 1.00 97.06 77 THR A C 1
ATOM 595 O O . THR A 1 77 ? -4.908 -13.810 3.404 1.00 97.06 77 THR A O 1
ATOM 598 N N . LYS A 1 78 ? -5.882 -11.807 3.126 1.00 97.12 78 LYS A N 1
ATOM 599 C CA . LYS A 1 78 ? -5.744 -11.326 4.504 1.00 97.12 78 LYS A CA 1
ATOM 600 C C . LYS A 1 78 ? -7.093 -10.916 5.082 1.00 97.12 78 LYS A C 1
ATOM 602 O O . LYS A 1 78 ? -8.042 -10.631 4.361 1.00 97.12 78 LYS A O 1
ATOM 607 N N . ASN A 1 79 ? -7.156 -10.851 6.411 1.00 95.94 79 ASN A N 1
ATOM 608 C CA . ASN A 1 79 ? -8.315 -10.301 7.108 1.00 95.94 79 ASN A CA 1
ATOM 609 C C . ASN A 1 79 ? -8.195 -8.771 7.151 1.00 95.94 79 ASN A C 1
ATOM 611 O O . ASN A 1 79 ? -7.362 -8.256 7.905 1.00 95.94 79 ASN A O 1
ATOM 615 N N . LEU A 1 80 ? -8.977 -8.087 6.314 1.00 97.88 80 LEU A N 1
ATOM 616 C CA . LEU A 1 80 ? -9.051 -6.629 6.193 1.00 97.88 80 LEU A CA 1
ATOM 617 C C . LEU A 1 80 ? -10.489 -6.154 6.417 1.00 97.88 80 LEU A C 1
ATOM 619 O O . LEU A 1 80 ? -11.434 -6.835 6.027 1.00 97.88 80 LEU A O 1
ATOM 623 N N . ASP A 1 81 ? -10.648 -4.961 6.984 1.00 98.38 81 ASP A N 1
ATOM 624 C CA . ASP A 1 81 ? -11.959 -4.346 7.214 1.00 98.38 81 ASP A CA 1
ATOM 625 C C . ASP A 1 81 ? -12.524 -3.697 5.949 1.00 98.38 81 ASP A C 1
ATOM 627 O O . ASP A 1 81 ? -13.740 -3.634 5.774 1.00 98.38 81 ASP A O 1
ATOM 631 N N . ALA A 1 82 ? -11.654 -3.191 5.071 1.00 98.06 82 ALA A N 1
ATOM 632 C CA . ALA A 1 82 ? -12.040 -2.657 3.770 1.00 98.06 82 ALA A CA 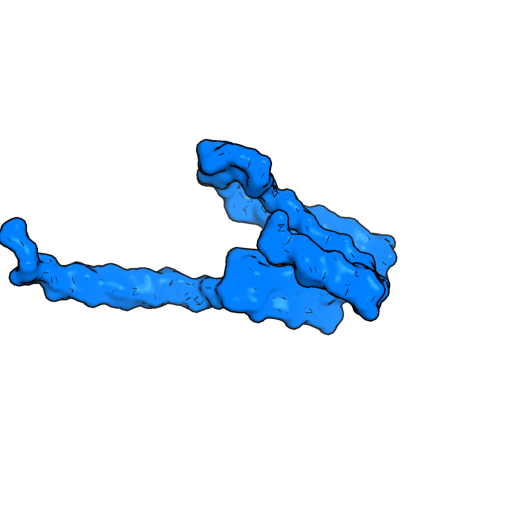1
ATOM 633 C C . ALA A 1 82 ? -10.855 -2.615 2.798 1.00 98.06 82 ALA A C 1
ATOM 635 O O . ALA A 1 82 ? -9.687 -2.622 3.200 1.00 98.06 82 ALA A O 1
ATOM 636 N N . ILE A 1 83 ? -11.174 -2.502 1.508 1.00 98.12 83 ILE A N 1
ATOM 637 C CA . ILE A 1 83 ? -10.202 -2.213 0.455 1.00 98.12 83 ILE A CA 1
ATOM 638 C C . ILE A 1 83 ? -10.692 -1.095 -0.462 1.00 98.12 83 ILE A C 1
ATOM 640 O O . ILE A 1 83 ? -11.895 -0.932 -0.661 1.00 98.12 83 ILE A O 1
ATOM 644 N N . PHE A 1 84 ? -9.759 -0.366 -1.071 1.00 97.56 84 PHE A N 1
ATOM 645 C CA . PHE A 1 84 ? -10.055 0.511 -2.204 1.00 97.56 84 PHE A CA 1
ATOM 646 C C . PHE A 1 84 ? -9.003 0.359 -3.308 1.00 97.56 84 PHE A C 1
ATOM 648 O O . PHE A 1 84 ? -7.831 0.093 -3.052 1.00 97.56 84 PHE A O 1
ATOM 655 N N . ALA A 1 85 ? -9.426 0.517 -4.559 1.00 97.56 85 ALA A N 1
ATOM 656 C CA . ALA A 1 85 ? -8.587 0.297 -5.730 1.00 97.56 85 ALA A CA 1
ATOM 657 C C . ALA A 1 85 ? -8.768 1.452 -6.718 1.00 97.56 85 ALA A C 1
ATOM 659 O O . ALA A 1 85 ? -9.869 1.671 -7.222 1.00 97.56 85 ALA A O 1
ATOM 660 N N . ILE A 1 86 ? -7.688 2.177 -7.007 1.00 96.81 86 ILE A N 1
ATOM 661 C CA . ILE A 1 86 ? -7.703 3.323 -7.920 1.00 96.81 86 ILE A CA 1
ATOM 662 C C . ILE A 1 86 ? -6.998 2.912 -9.212 1.00 96.81 86 ILE A C 1
ATOM 664 O O . ILE A 1 86 ? -5.810 2.593 -9.206 1.00 96.81 86 ILE A O 1
ATOM 668 N N . SER A 1 87 ? -7.723 2.916 -10.331 1.00 95.50 87 SER A N 1
ATOM 669 C CA . SER A 1 87 ? -7.161 2.649 -11.666 1.00 95.50 87 SER A CA 1
ATOM 670 C C . SER A 1 87 ? -6.393 1.321 -11.776 1.00 95.50 87 S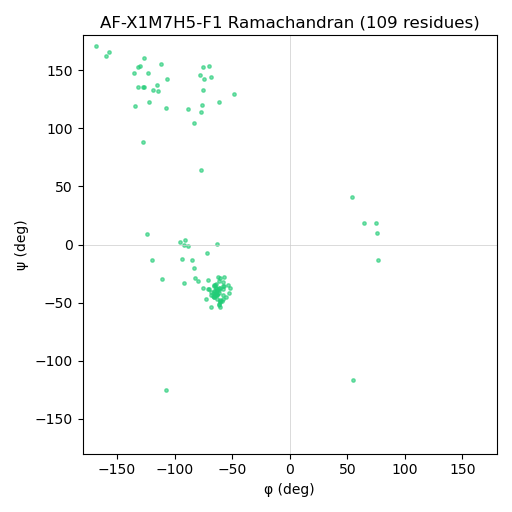ER A C 1
ATOM 672 O O . SER A 1 87 ? -5.331 1.261 -12.392 1.00 95.50 87 SER A O 1
ATOM 674 N N . ALA A 1 88 ? -6.906 0.246 -11.169 1.00 95.69 88 ALA A N 1
ATOM 675 C CA . ALA A 1 88 ? -6.269 -1.070 -11.219 1.00 95.69 88 ALA A CA 1
ATOM 676 C C . ALA A 1 88 ? -6.171 -1.593 -12.672 1.00 95.69 88 ALA A C 1
ATOM 678 O O . ALA A 1 88 ? -7.210 -1.757 -13.321 1.00 95.69 88 ALA A O 1
ATOM 679 N N . PRO A 1 89 ? -4.969 -1.910 -13.199 1.00 93.50 89 PRO A N 1
ATOM 680 C CA . PRO A 1 89 ? -4.788 -2.400 -14.568 1.00 93.50 89 PRO A CA 1
ATOM 681 C C . PRO A 1 89 ? -5.175 -3.885 -14.712 1.00 93.50 89 PRO A C 1
ATOM 683 O O . PRO A 1 89 ? -4.352 -4.749 -15.024 1.00 93.50 89 PRO A O 1
ATOM 686 N N . ILE A 1 90 ? -6.451 -4.206 -14.496 1.00 89.19 90 ILE A N 1
ATOM 687 C CA . ILE A 1 90 ? -6.981 -5.567 -14.632 1.00 89.19 90 ILE A CA 1
ATOM 688 C C . ILE A 1 90 ? -7.129 -5.917 -16.119 1.00 89.19 90 ILE A C 1
ATOM 690 O O . ILE A 1 90 ? -7.663 -5.147 -16.915 1.00 89.19 90 ILE A O 1
ATOM 694 N N . GLY A 1 91 ? -6.667 -7.107 -16.513 1.00 82.62 91 GLY A N 1
ATOM 695 C CA . GLY A 1 91 ? -6.835 -7.600 -17.885 1.00 82.62 91 GLY A CA 1
ATOM 696 C C . GLY A 1 91 ? -5.912 -6.949 -18.921 1.00 82.62 91 GLY A C 1
ATOM 697 O O . GLY A 1 91 ? -6.165 -7.084 -20.122 1.00 82.62 91 GLY A O 1
ATOM 698 N N . ILE A 1 92 ? -4.818 -6.305 -18.488 1.00 81.94 92 ILE A N 1
ATOM 699 C CA . ILE A 1 92 ? -3.839 -5.653 -19.375 1.00 81.94 92 ILE A CA 1
ATOM 700 C C . ILE A 1 92 ? -3.337 -6.601 -20.474 1.00 81.94 92 ILE A C 1
ATOM 702 O O . ILE A 1 92 ? -3.229 -6.207 -21.629 1.00 81.94 92 ILE A O 1
ATOM 706 N N . GLN A 1 93 ? -3.135 -7.889 -20.172 1.00 75.19 93 GLN A N 1
ATOM 707 C CA . GLN A 1 93 ? -2.702 -8.869 -21.171 1.00 75.19 93 GLN A CA 1
ATOM 708 C C . GLN A 1 93 ? -3.722 -9.057 -22.300 1.00 75.19 93 GLN A C 1
ATOM 710 O O . GLN A 1 93 ? -3.342 -9.190 -23.460 1.00 75.19 93 GLN A O 1
ATOM 715 N N . ARG A 1 94 ? -5.021 -9.062 -21.985 1.00 77.94 94 ARG A N 1
ATOM 716 C CA . ARG A 1 94 ? -6.091 -9.194 -22.984 1.00 77.94 94 ARG A CA 1
ATOM 717 C C . ARG A 1 94 ? -6.206 -7.927 -23.827 1.00 77.94 94 ARG A C 1
ATOM 719 O O . ARG A 1 94 ? -6.383 -8.022 -25.039 1.00 77.94 94 ARG A O 1
ATOM 726 N N . PHE A 1 95 ? -6.042 -6.761 -23.205 1.00 76.75 95 PHE A N 1
ATOM 727 C CA . PHE A 1 95 ? -5.956 -5.486 -23.913 1.00 76.75 95 PHE A CA 1
ATOM 728 C C . PHE A 1 95 ? -4.757 -5.449 -24.874 1.00 76.75 95 PHE A C 1
ATOM 730 O O . PHE A 1 95 ? -4.943 -5.217 -26.068 1.00 76.75 95 PHE A O 1
ATOM 737 N N . LEU A 1 96 ? -3.555 -5.772 -24.386 1.00 79.88 96 LEU A N 1
ATOM 738 C CA . LEU A 1 96 ? -2.329 -5.806 -25.184 1.00 79.88 96 LEU A CA 1
ATOM 739 C C . LEU A 1 96 ? -2.420 -6.827 -26.320 1.00 79.88 96 LEU A C 1
ATOM 741 O O . LEU A 1 96 ? -2.062 -6.503 -27.447 1.00 79.88 96 LEU A O 1
ATOM 745 N N . ARG A 1 97 ? -2.972 -8.025 -26.075 1.00 78.44 97 ARG A N 1
ATOM 746 C CA . ARG A 1 97 ? -3.233 -9.008 -27.142 1.00 78.44 97 ARG A CA 1
ATOM 747 C C . ARG A 1 97 ? -4.145 -8.439 -28.225 1.00 78.44 97 ARG A C 1
ATOM 749 O O . ARG A 1 97 ? -3.838 -8.617 -29.397 1.00 78.44 97 ARG A O 1
ATOM 756 N N . ARG A 1 98 ? -5.220 -7.733 -27.858 1.00 75.50 98 ARG A N 1
ATOM 757 C CA . ARG A 1 98 ? -6.141 -7.111 -28.823 1.00 75.50 98 ARG A CA 1
ATOM 758 C C . ARG A 1 98 ? -5.440 -6.038 -29.659 1.00 75.50 98 ARG A C 1
ATOM 760 O O . ARG A 1 98 ? -5.538 -6.058 -30.883 1.00 75.50 98 ARG A O 1
ATOM 767 N N . VAL A 1 99 ? -4.685 -5.151 -29.013 1.00 77.12 99 VAL A N 1
ATOM 768 C CA . VAL A 1 99 ? -3.920 -4.093 -29.693 1.00 77.12 99 VAL A CA 1
ATOM 769 C C . VAL A 1 99 ? -2.877 -4.694 -30.635 1.00 77.12 99 VAL A C 1
ATOM 771 O O . VAL A 1 99 ? -2.876 -4.388 -31.824 1.00 77.12 99 VAL A O 1
ATOM 774 N N . LEU A 1 100 ? -2.051 -5.621 -30.146 1.00 79.31 100 LEU A N 1
ATOM 775 C CA . LEU A 1 100 ? -1.026 -6.283 -30.953 1.00 79.31 100 LEU A CA 1
ATOM 776 C C . LEU A 1 100 ? -1.626 -7.124 -32.088 1.00 79.31 100 LEU A C 1
ATOM 778 O O . LEU A 1 100 ? -1.032 -7.191 -33.162 1.00 79.31 100 LEU A O 1
ATOM 782 N N . SER A 1 101 ? -2.798 -7.740 -31.894 1.00 75.06 101 SER A N 1
ATOM 783 C CA . SER A 1 101 ? -3.494 -8.463 -32.967 1.00 75.06 101 SER A CA 1
ATOM 784 C C . SER A 1 101 ? -3.961 -7.527 -34.084 1.00 75.06 101 SER A C 1
ATOM 786 O O . SER A 1 101 ? -3.765 -7.834 -35.256 1.00 75.06 101 SER A O 1
ATOM 788 N N . ASN A 1 102 ? -4.462 -6.339 -33.734 1.00 67.31 102 ASN A N 1
ATOM 789 C CA . ASN A 1 102 ? -4.878 -5.332 -34.708 1.00 67.31 102 ASN A CA 1
ATOM 790 C C . ASN A 1 102 ? -3.679 -4.691 -35.430 1.00 67.31 102 ASN A C 1
ATOM 792 O O . ASN A 1 102 ? -3.790 -4.348 -36.601 1.00 67.31 102 ASN A O 1
ATOM 796 N N . ILE A 1 103 ? -2.517 -4.593 -34.772 1.00 69.50 103 ILE A N 1
ATOM 797 C CA . ILE A 1 103 ? -1.270 -4.106 -35.388 1.00 69.50 103 ILE A CA 1
ATOM 798 C C . ILE A 1 103 ? -0.640 -5.162 -36.306 1.00 69.50 103 ILE A C 1
ATOM 800 O O . ILE A 1 103 ? -0.143 -4.826 -37.377 1.00 69.50 103 ILE A O 1
ATOM 804 N N . LYS A 1 104 ? -0.686 -6.455 -35.957 1.00 57.56 104 LYS A N 1
ATOM 805 C CA . LYS A 1 104 ? -0.233 -7.522 -36.871 1.00 57.56 104 LYS A CA 1
ATOM 806 C C . LYS A 1 104 ? -1.059 -7.564 -38.161 1.00 57.56 104 LYS A C 1
ATOM 808 O O . LYS A 1 104 ? -0.491 -7.849 -39.211 1.00 57.56 104 LYS A O 1
ATOM 813 N N . ASN A 1 105 ? -2.339 -7.198 -38.099 1.00 56.94 105 ASN A N 1
ATOM 814 C CA . ASN A 1 105 ? -3.203 -7.040 -39.273 1.00 56.94 105 ASN A CA 1
ATOM 815 C C . ASN A 1 105 ? -2.868 -5.800 -40.134 1.00 56.94 105 ASN A C 1
ATOM 817 O O . ASN A 1 105 ? -3.397 -5.674 -41.233 1.00 56.94 105 ASN A O 1
ATOM 821 N N . LEU A 1 106 ? -1.967 -4.913 -39.688 1.00 53.53 106 LEU A N 1
ATOM 822 C CA . LEU A 1 106 ? -1.454 -3.765 -40.455 1.00 53.53 106 LEU A CA 1
ATOM 823 C C . LEU A 1 106 ? -0.124 -4.056 -41.179 1.00 53.53 106 LEU A C 1
ATOM 825 O O . LEU A 1 106 ? 0.391 -3.184 -41.875 1.00 53.53 106 LEU A O 1
ATOM 829 N N . LYS A 1 107 ? 0.416 -5.286 -41.100 1.00 48.66 107 LYS A N 1
ATOM 830 C CA . LYS A 1 107 ? 1.621 -5.698 -41.855 1.00 48.66 107 LYS A CA 1
ATOM 831 C C . LYS A 1 107 ? 1.460 -5.689 -43.388 1.00 48.66 107 LYS A C 1
ATOM 833 O O . LYS A 1 107 ? 2.418 -6.000 -44.081 1.00 48.66 107 LYS A O 1
ATOM 838 N N . GLY A 1 108 ? 0.291 -5.322 -43.918 1.00 51.03 108 GLY A N 1
ATOM 839 C CA . GLY A 1 108 ? 0.078 -5.059 -45.346 1.00 51.03 108 GLY A CA 1
ATOM 840 C C . GLY A 1 108 ? 0.296 -3.603 -45.784 1.00 51.03 108 GLY A C 1
ATOM 841 O O . GLY A 1 108 ? 0.005 -3.300 -46.934 1.00 51.03 108 GLY A O 1
ATOM 842 N N . TYR A 1 109 ? 0.737 -2.698 -44.896 1.00 46.50 109 TYR A N 1
ATOM 843 C CA . TYR A 1 109 ? 0.737 -1.245 -45.152 1.00 46.50 109 TYR A CA 1
ATOM 844 C C . TYR A 1 109 ? 2.084 -0.518 -45.014 1.00 46.50 109 TYR A C 1
ATOM 846 O O . TYR A 1 109 ? 2.110 0.708 -45.099 1.00 46.50 109 TYR A O 1
ATOM 854 N N . PHE A 1 110 ? 3.203 -1.226 -44.854 1.00 31.73 110 PHE A N 1
ATOM 855 C CA . PHE A 1 110 ? 4.533 -0.620 -44.983 1.00 31.73 110 PHE A CA 1
ATOM 856 C C . PHE A 1 110 ? 5.421 -1.485 -45.892 1.00 31.73 110 PHE A C 1
ATOM 858 O O . PHE A 1 110 ? 5.350 -2.709 -45.760 1.00 31.73 110 PHE A O 1
ATOM 865 N N . PRO A 1 111 ? 6.162 -0.859 -46.832 1.00 45.00 111 PRO A N 1
ATOM 866 C CA . PRO A 1 111 ? 6.919 -1.536 -47.888 1.00 45.00 111 PRO A CA 1
ATOM 867 C C . PRO A 1 111 ? 8.044 -2.430 -47.357 1.00 45.00 111 PRO A C 1
ATOM 869 O O . PRO A 1 111 ? 8.595 -2.121 -46.274 1.00 45.00 111 PRO A O 1
#

InterPro domains:
  IPR029058 Alpha/Beta hydrolase fold [G3DSA:3.40.50.1820] (1-111)
  IPR029058 Alpha/Beta hydrolase fold [SSF53474] (3-99)